Protein AF-A0A842WBB5-F1 (afdb_monomer_lite)

Foldseek 3Di:
DVVVVVVVVVVVVVVVVVVVVVPPPVVVLVVVQVVLQVLVVVLVVVLVVLVVVLVVQLVVLVVQLVVCVPPPVSNVVSVVSNVVSVVSNVVSVVVVVVSVVVLVPPPRNVCPVVDD

Structure (mmCIF, N/CA/C/O backbone):
data_AF-A0A842WBB5-F1
#
_entry.id   AF-A0A842WBB5-F1
#
loop_
_atom_site.group_PDB
_atom_site.id
_atom_site.type_symbol
_atom_site.label_atom_id
_atom_site.label_alt_id
_atom_site.label_comp_id
_atom_site.label_asym_id
_atom_site.label_entity_id
_atom_site.label_seq_id
_atom_site.pdbx_PDB_ins_code
_atom_site.Cartn_x
_atom_site.Cartn_y
_atom_site.Cartn_z
_atom_site.occupancy
_atom_site.B_iso_or_equiv
_atom_site.auth_seq_id
_atom_site.auth_comp_id
_atom_site.auth_asym_id
_atom_site.auth_atom_id
_atom_site.pdbx_PDB_model_num
ATOM 1 N N . MET A 1 1 ? 21.718 -29.518 -54.712 1.00 63.22 1 MET A N 1
ATOM 2 C CA . MET A 1 1 ? 22.463 -29.414 -53.430 1.00 63.22 1 MET A CA 1
ATOM 3 C C . MET A 1 1 ? 22.852 -27.985 -53.027 1.00 63.22 1 MET A C 1
ATOM 5 O O . MET A 1 1 ? 22.682 -27.647 -51.865 1.00 63.22 1 MET A O 1
ATOM 9 N N . LYS A 1 2 ? 23.329 -27.115 -53.935 1.00 64.81 2 LYS A N 1
ATOM 10 C CA . LYS A 1 2 ? 23.762 -25.742 -53.578 1.00 64.81 2 LYS A CA 1
ATOM 11 C C . LYS A 1 2 ? 22.639 -24.864 -52.989 1.00 64.81 2 LYS A C 1
ATOM 13 O O . LYS A 1 2 ? 22.853 -24.220 -51.973 1.00 64.81 2 LYS A O 1
ATOM 18 N N . LYS A 1 3 ? 21.426 -24.929 -53.555 1.00 65.00 3 LYS A N 1
ATOM 19 C CA . LYS A 1 3 ? 20.263 -24.135 -53.101 1.00 65.00 3 LYS A CA 1
ATOM 20 C C . LYS A 1 3 ? 19.758 -24.521 -51.701 1.00 65.00 3 LYS A C 1
ATOM 22 O O . LYS A 1 3 ? 19.338 -23.656 -50.948 1.00 65.00 3 LYS A O 1
ATOM 27 N N . PHE A 1 4 ? 19.870 -25.799 -51.332 1.00 82.94 4 PHE A N 1
ATOM 28 C CA . PHE A 1 4 ? 19.506 -26.294 -49.998 1.00 82.94 4 PHE A CA 1
ATOM 29 C C . PHE A 1 4 ? 20.485 -25.802 -48.920 1.00 82.94 4 PHE A C 1
ATOM 31 O O . PHE A 1 4 ? 20.061 -25.348 -47.863 1.00 82.94 4 PHE A O 1
ATOM 38 N N . ARG A 1 5 ? 21.793 -25.788 -49.225 1.00 81.38 5 ARG A N 1
ATOM 39 C CA . ARG A 1 5 ? 22.810 -25.174 -48.352 1.00 81.38 5 ARG A CA 1
ATOM 40 C C . ARG A 1 5 ? 22.554 -23.683 -48.137 1.00 81.38 5 ARG A C 1
ATOM 42 O O . ARG A 1 5 ? 22.665 -23.217 -47.012 1.00 81.38 5 ARG A O 1
ATOM 49 N N . THR A 1 6 ? 22.186 -22.948 -49.185 1.00 76.50 6 THR A N 1
ATOM 50 C CA . THR A 1 6 ? 21.882 -21.515 -49.067 1.00 76.50 6 THR A CA 1
ATOM 51 C C . THR A 1 6 ? 20.644 -21.260 -48.206 1.00 76.50 6 THR A C 1
ATOM 53 O O . THR A 1 6 ? 20.684 -20.387 -47.348 1.00 76.50 6 THR A O 1
ATOM 56 N N . LEU A 1 7 ? 19.576 -22.050 -48.365 1.00 84.31 7 LEU A N 1
ATOM 57 C CA . LEU A 1 7 ? 18.361 -21.914 -47.551 1.00 84.31 7 LEU A CA 1
ATOM 58 C C . LEU A 1 7 ? 18.615 -22.197 -46.064 1.00 84.31 7 LEU A C 1
ATOM 60 O O . LEU A 1 7 ? 18.135 -21.454 -45.213 1.00 84.31 7 LEU A O 1
ATOM 64 N N . PHE A 1 8 ? 19.415 -23.218 -45.749 1.00 88.81 8 PHE A N 1
ATOM 65 C CA . PHE A 1 8 ? 19.755 -23.550 -44.364 1.00 88.81 8 PHE A CA 1
ATOM 66 C C . PHE A 1 8 ? 20.593 -22.453 -43.687 1.00 88.81 8 PHE A C 1
ATOM 68 O O . PHE A 1 8 ? 20.340 -22.094 -42.540 1.00 88.81 8 PHE A O 1
ATOM 75 N N . VAL A 1 9 ? 21.549 -21.864 -44.414 1.00 86.69 9 VAL A N 1
ATOM 76 C CA . VAL A 1 9 ? 22.374 -20.754 -43.905 1.00 86.69 9 VAL A CA 1
ATOM 77 C C . VAL A 1 9 ? 21.539 -19.492 -43.679 1.00 86.69 9 VAL A C 1
ATOM 79 O O . VAL A 1 9 ? 21.727 -18.819 -42.671 1.00 86.69 9 VAL A O 1
ATOM 82 N N . VAL A 1 10 ? 20.582 -19.191 -44.562 1.00 87.69 10 VAL A N 1
ATOM 83 C CA . VAL A 1 10 ? 19.675 -18.042 -44.393 1.00 87.69 10 VAL A CA 1
ATOM 84 C C . VAL A 1 10 ? 18.741 -18.236 -43.195 1.00 87.69 10 VAL A C 1
ATOM 86 O O . VAL A 1 10 ? 18.565 -17.300 -42.422 1.00 87.69 10 VAL A O 1
ATOM 89 N N . ALA A 1 11 ? 18.195 -19.438 -42.986 1.00 84.94 11 ALA A N 1
ATOM 90 C CA . ALA A 1 11 ? 17.356 -19.743 -41.824 1.00 84.94 11 ALA A CA 1
ATOM 91 C C . ALA A 1 11 ? 18.131 -19.632 -40.499 1.00 84.94 11 ALA A C 1
ATOM 93 O O . ALA A 1 11 ? 17.633 -19.053 -39.536 1.00 84.94 11 ALA A O 1
ATOM 94 N N . LEU A 1 12 ? 19.374 -20.124 -40.464 1.00 82.00 12 LEU A N 1
ATOM 95 C CA . LEU A 1 12 ? 20.248 -20.000 -39.297 1.00 82.00 12 LEU A CA 1
ATOM 96 C C . LEU A 1 12 ? 20.623 -18.534 -39.024 1.00 82.00 12 LEU A C 1
ATOM 98 O O . LEU A 1 12 ? 20.601 -18.099 -37.876 1.00 82.00 12 LEU A O 1
ATOM 102 N N . ALA A 1 13 ? 20.914 -17.758 -40.072 1.00 81.50 13 ALA A N 1
ATOM 103 C CA . ALA A 1 13 ? 21.198 -16.331 -39.948 1.00 81.50 13 ALA A CA 1
ATOM 104 C C . ALA A 1 13 ? 19.982 -15.550 -39.419 1.00 81.50 13 ALA A C 1
ATOM 106 O O . ALA A 1 13 ? 20.134 -14.711 -38.536 1.00 81.50 13 ALA A O 1
ATOM 107 N N . LEU A 1 14 ? 18.770 -15.868 -39.886 1.00 76.69 14 LEU A N 1
ATOM 108 C CA . LEU A 1 14 ? 17.522 -15.275 -39.390 1.00 76.69 14 LEU A CA 1
ATOM 109 C C . LEU A 1 14 ? 17.268 -15.588 -37.908 1.00 76.69 14 LEU A C 1
ATOM 111 O O . LEU A 1 14 ? 16.859 -14.701 -37.162 1.00 76.69 14 LEU A O 1
ATOM 115 N N . LEU A 1 15 ? 17.562 -16.815 -37.466 1.00 72.69 15 LEU A N 1
ATOM 116 C CA . LEU A 1 15 ? 17.471 -17.198 -36.053 1.00 72.69 15 LEU A CA 1
ATOM 117 C C . LEU A 1 15 ? 18.494 -16.453 -35.183 1.00 72.69 15 LEU A C 1
ATOM 119 O O . LEU A 1 15 ? 18.170 -16.070 -34.063 1.00 72.69 15 LEU A O 1
ATOM 123 N N . MET A 1 16 ? 19.699 -16.185 -35.698 1.00 69.69 16 MET A N 1
ATOM 124 C CA . MET A 1 16 ? 20.686 -15.386 -34.966 1.00 69.69 16 MET A CA 1
ATOM 125 C C . MET A 1 16 ? 20.257 -13.921 -34.827 1.00 69.69 16 MET A C 1
ATOM 127 O O . MET A 1 16 ? 20.399 -13.360 -33.745 1.00 69.69 16 MET A O 1
ATOM 131 N N . VAL A 1 17 ? 19.679 -13.307 -35.867 1.00 64.44 17 VAL A N 1
ATOM 132 C CA . VAL A 1 17 ? 19.173 -11.919 -35.793 1.00 64.44 17 VAL A CA 1
ATOM 133 C C . VAL A 1 17 ? 17.966 -11.799 -34.847 1.00 64.44 17 VAL A C 1
ATOM 135 O O . VAL A 1 17 ? 17.822 -10.780 -34.173 1.00 64.44 17 VAL A O 1
ATOM 138 N N . ALA A 1 18 ? 17.138 -12.842 -34.719 1.00 59.72 18 ALA A N 1
ATOM 139 C CA . ALA A 1 18 ? 16.049 -12.870 -33.738 1.00 59.72 18 ALA A CA 1
ATOM 140 C C . ALA A 1 18 ? 16.565 -12.796 -32.286 1.00 59.72 18 ALA A C 1
ATOM 142 O O . ALA A 1 18 ? 15.981 -12.082 -31.471 1.00 59.72 18 ALA A O 1
ATOM 143 N N . SER A 1 19 ? 17.700 -13.440 -31.982 1.00 57.09 19 SER A N 1
ATOM 144 C CA . SER A 1 19 ? 18.349 -13.340 -30.665 1.00 57.09 19 SER A CA 1
ATOM 145 C C . SER A 1 19 ? 18.888 -11.934 -30.367 1.00 57.09 19 SER A C 1
ATOM 147 O O . SER A 1 19 ? 18.878 -11.509 -29.212 1.00 57.09 19 SER A O 1
ATOM 149 N N . PHE A 1 20 ? 19.319 -11.184 -31.393 1.00 56.44 20 PHE A N 1
ATOM 150 C CA . PHE A 1 20 ? 19.739 -9.782 -31.243 1.00 56.44 20 PHE A CA 1
ATOM 151 C C . PHE A 1 20 ? 18.567 -8.863 -30.860 1.00 56.44 20 PHE A C 1
ATOM 153 O O . PHE A 1 20 ? 18.744 -7.969 -30.033 1.00 56.44 20 PHE A O 1
ATOM 160 N N . VAL A 1 21 ? 17.361 -9.117 -31.384 1.00 57.91 21 VAL A N 1
ATOM 161 C CA . VAL A 1 21 ? 16.139 -8.373 -31.019 1.00 57.91 21 VAL A CA 1
ATOM 162 C C . VAL A 1 21 ? 15.761 -8.568 -29.547 1.00 57.91 21 VAL A C 1
ATOM 164 O O . VAL A 1 21 ? 15.291 -7.628 -28.913 1.00 57.91 21 VAL A O 1
ATOM 167 N N . SER A 1 22 ? 16.010 -9.752 -28.981 1.00 52.59 22 SER A N 1
ATOM 168 C CA . SER A 1 22 ? 15.748 -10.046 -27.565 1.00 52.59 22 SER A CA 1
ATOM 169 C C . SER A 1 22 ? 16.870 -9.628 -26.604 1.00 52.59 22 SER A C 1
ATOM 171 O O . SER A 1 22 ? 16.669 -9.693 -25.398 1.00 52.59 22 SER A O 1
ATOM 173 N N . ALA A 1 23 ? 18.040 -9.207 -27.101 1.00 55.22 23 ALA A N 1
ATOM 174 C CA . ALA A 1 23 ? 19.184 -8.816 -26.266 1.00 55.22 23 ALA A CA 1
ATOM 175 C C . ALA A 1 23 ? 19.369 -7.291 -26.138 1.00 55.22 23 ALA A C 1
ATOM 177 O O . ALA A 1 23 ? 20.017 -6.814 -25.205 1.00 55.22 23 ALA A O 1
ATOM 178 N N . GLN A 1 24 ? 18.802 -6.497 -27.053 1.00 49.44 24 GLN A N 1
ATOM 179 C CA . GLN A 1 24 ? 18.969 -5.042 -27.065 1.00 49.44 24 GLN A CA 1
ATOM 180 C C . GLN A 1 24 ? 17.816 -4.322 -26.349 1.00 49.44 24 GLN A C 1
ATOM 182 O O . GLN A 1 24 ? 17.060 -3.561 -26.943 1.00 49.44 24 GLN A O 1
ATOM 187 N N . ALA A 1 25 ? 17.708 -4.537 -25.039 1.00 52.47 25 ALA A N 1
ATOM 188 C CA . ALA A 1 25 ? 16.973 -3.649 -24.131 1.00 52.47 25 ALA A CA 1
ATOM 189 C C . ALA A 1 25 ? 17.764 -3.340 -22.845 1.00 52.47 25 ALA A C 1
ATOM 191 O O . ALA A 1 25 ? 17.205 -2.802 -21.891 1.00 52.47 25 ALA A O 1
ATOM 192 N N . SER A 1 26 ? 19.075 -3.606 -22.831 1.00 54.78 26 SER A N 1
ATOM 193 C CA . SER A 1 26 ? 19.938 -3.508 -21.643 1.00 54.78 26 SER A CA 1
ATOM 194 C C . SER A 1 26 ? 19.914 -2.140 -20.941 1.00 54.78 26 SER A C 1
ATOM 196 O O . SER A 1 26 ? 20.048 -2.070 -19.723 1.00 54.78 26 SER A O 1
ATOM 198 N N . GLY A 1 27 ? 19.697 -1.044 -21.678 1.00 56.53 27 GLY A N 1
ATOM 199 C CA . GLY A 1 27 ? 19.558 0.301 -21.100 1.00 56.53 27 GLY A CA 1
ATOM 200 C C . GLY A 1 27 ? 18.163 0.627 -20.543 1.00 56.53 27 GLY A C 1
ATOM 201 O O . GLY A 1 27 ? 18.041 1.457 -19.648 1.00 56.53 27 GLY A O 1
ATOM 202 N N . ALA A 1 28 ? 17.107 -0.014 -21.050 1.00 55.88 28 ALA A N 1
ATOM 203 C CA . ALA A 1 28 ? 15.739 0.173 -20.563 1.00 55.88 28 ALA A CA 1
ATOM 204 C C . ALA A 1 28 ? 15.431 -0.733 -19.359 1.00 55.88 28 ALA A C 1
ATOM 206 O O . ALA A 1 28 ? 14.612 -0.365 -18.516 1.00 55.88 28 ALA A O 1
ATOM 207 N N . GLU A 1 29 ? 16.097 -1.887 -19.257 1.00 60.66 29 GLU A N 1
ATOM 208 C CA . GLU A 1 29 ? 15.977 -2.789 -18.108 1.00 60.66 29 GLU A CA 1
ATOM 209 C C . GLU A 1 29 ? 16.519 -2.161 -16.818 1.00 60.66 29 GLU A C 1
ATOM 211 O O . GLU A 1 29 ? 15.845 -2.227 -15.793 1.00 60.66 29 GLU A O 1
ATOM 216 N N . SER A 1 30 ? 17.652 -1.448 -16.865 1.00 63.19 30 SER A N 1
ATOM 217 C CA . SER A 1 30 ? 18.226 -0.803 -15.670 1.00 63.19 30 SER A CA 1
ATOM 218 C C . SER A 1 30 ? 17.336 0.309 -15.104 1.00 63.19 30 SER A C 1
ATOM 220 O O . SER A 1 30 ? 17.119 0.382 -13.896 1.00 63.19 30 SER A O 1
ATOM 222 N N . ALA A 1 31 ? 16.760 1.153 -15.966 1.00 69.00 31 ALA A N 1
ATOM 223 C CA . ALA A 1 31 ? 15.840 2.203 -15.537 1.00 69.00 31 ALA A CA 1
ATOM 224 C C . ALA A 1 31 ? 14.552 1.622 -14.932 1.00 69.00 31 ALA A C 1
ATOM 226 O O . ALA A 1 31 ? 14.053 2.128 -13.927 1.00 69.00 31 ALA A O 1
ATOM 227 N N . ARG A 1 32 ? 14.020 0.541 -15.518 1.00 71.88 32 ARG A N 1
ATOM 228 C CA . ARG A 1 32 ? 12.820 -0.137 -15.010 1.00 71.88 32 ARG A CA 1
ATOM 229 C C . ARG A 1 32 ? 13.067 -0.782 -13.654 1.00 71.88 32 ARG A C 1
ATOM 231 O O . ARG A 1 32 ? 12.241 -0.602 -12.768 1.00 71.88 32 ARG A O 1
ATOM 238 N N . ASP A 1 33 ? 14.198 -1.451 -13.462 1.00 76.25 33 ASP A N 1
ATOM 239 C CA . ASP A 1 33 ? 14.506 -2.142 -12.207 1.00 76.25 33 ASP A CA 1
ATOM 240 C C . ASP A 1 33 ? 14.693 -1.164 -11.031 1.00 76.25 33 ASP A C 1
ATOM 242 O O . ASP A 1 33 ? 14.175 -1.382 -9.930 1.00 76.25 33 ASP A O 1
ATOM 246 N N . VAL A 1 34 ? 15.309 -0.000 -11.287 1.00 79.31 34 VAL A N 1
ATOM 247 C CA . VAL A 1 34 ? 15.381 1.104 -10.314 1.00 79.31 34 VAL A CA 1
ATOM 248 C C . VAL A 1 34 ? 13.983 1.613 -9.953 1.00 79.31 34 VAL A C 1
ATOM 250 O O . VAL A 1 34 ? 13.676 1.772 -8.771 1.00 79.31 34 VAL A O 1
ATOM 253 N N . ILE A 1 35 ? 13.104 1.826 -10.940 1.00 81.00 35 ILE A N 1
ATOM 254 C CA . ILE A 1 35 ? 11.721 2.271 -10.695 1.00 81.00 35 ILE A CA 1
ATOM 255 C C . ILE A 1 35 ? 10.957 1.232 -9.869 1.00 81.00 35 ILE A C 1
ATOM 257 O O . ILE A 1 35 ? 10.318 1.584 -8.875 1.00 81.00 35 ILE A O 1
ATOM 261 N N . CYS A 1 36 ? 11.044 -0.046 -10.240 1.00 77.81 36 CYS A N 1
ATOM 262 C CA . CYS A 1 36 ? 10.397 -1.131 -9.515 1.00 77.81 36 CYS A CA 1
ATOM 263 C C . CYS A 1 36 ? 10.911 -1.185 -8.054 1.00 77.81 36 CYS A C 1
ATOM 265 O O . CYS A 1 36 ? 10.119 -1.351 -7.121 1.00 77.81 36 CYS A O 1
ATOM 267 N N . THR A 1 37 ? 12.220 -0.987 -7.836 1.00 80.81 37 THR A N 1
ATOM 268 C CA . THR A 1 37 ? 12.857 -1.004 -6.507 1.00 80.81 37 THR A CA 1
ATOM 269 C C . THR A 1 37 ? 12.366 0.149 -5.647 1.00 80.81 37 THR A C 1
ATOM 271 O O . THR A 1 37 ? 11.953 -0.056 -4.504 1.00 80.81 37 THR A O 1
ATOM 274 N N . VAL A 1 38 ? 12.337 1.363 -6.196 1.00 84.06 38 VAL A N 1
ATOM 275 C CA . VAL A 1 38 ? 11.821 2.545 -5.496 1.00 84.06 38 VAL A CA 1
ATOM 276 C C . VAL A 1 38 ? 10.344 2.360 -5.140 1.00 84.06 38 VAL A C 1
ATOM 278 O O . VAL A 1 38 ? 9.961 2.595 -3.995 1.00 84.06 38 VAL A O 1
ATOM 281 N N . LEU A 1 39 ? 9.520 1.856 -6.064 1.00 83.38 39 LEU A N 1
ATOM 282 C CA . LEU A 1 39 ? 8.102 1.584 -5.806 1.00 83.38 39 LEU A CA 1
ATOM 283 C C . LEU A 1 39 ? 7.894 0.545 -4.697 1.00 83.38 39 LEU A C 1
ATOM 285 O O . LEU A 1 39 ? 7.035 0.732 -3.834 1.00 83.38 39 LEU A O 1
ATOM 289 N N . SER A 1 40 ? 8.677 -0.538 -4.688 1.00 83.75 40 SER A N 1
ATOM 290 C CA . SER A 1 40 ? 8.573 -1.568 -3.649 1.00 83.75 40 SER A CA 1
ATOM 291 C C . SER A 1 40 ? 8.967 -1.027 -2.272 1.00 83.75 40 SER A C 1
ATOM 293 O O . SER A 1 40 ? 8.248 -1.262 -1.299 1.00 83.75 40 SER A O 1
ATOM 295 N N . ASN A 1 41 ? 10.048 -0.243 -2.200 1.00 85.94 41 ASN A N 1
ATOM 296 C CA . ASN A 1 41 ? 10.494 0.403 -0.965 1.00 85.94 41 ASN A CA 1
ATOM 297 C C . ASN A 1 41 ? 9.457 1.401 -0.434 1.00 85.94 41 ASN A C 1
ATOM 299 O O . ASN A 1 41 ? 9.105 1.360 0.744 1.00 85.94 41 ASN A O 1
ATOM 303 N N . ILE A 1 42 ? 8.907 2.254 -1.306 1.00 87.12 42 ILE A N 1
ATOM 304 C CA . ILE A 1 42 ? 7.860 3.214 -0.931 1.00 87.12 42 ILE A CA 1
ATOM 305 C C . ILE A 1 42 ? 6.612 2.484 -0.426 1.00 87.12 42 ILE A C 1
ATOM 307 O O . ILE A 1 42 ? 6.061 2.860 0.607 1.00 87.12 42 ILE A O 1
ATOM 311 N N . LYS A 1 43 ? 6.179 1.415 -1.107 1.00 87.62 43 LYS A N 1
ATOM 312 C CA . LYS A 1 43 ? 5.049 0.583 -0.666 1.00 87.62 43 LYS A CA 1
ATOM 313 C C . LYS A 1 43 ? 5.288 0.027 0.739 1.00 87.62 43 LYS A C 1
ATOM 315 O O . LYS A 1 43 ? 4.413 0.165 1.588 1.00 87.62 43 LYS A O 1
ATOM 320 N N . TRP A 1 44 ? 6.446 -0.582 0.995 1.00 86.44 44 TRP A N 1
ATOM 321 C CA . TRP A 1 44 ? 6.769 -1.133 2.315 1.00 86.44 44 TRP A CA 1
ATOM 322 C C . TRP A 1 44 ? 6.771 -0.064 3.407 1.00 86.44 44 TRP A C 1
ATOM 324 O O . TRP A 1 44 ? 6.187 -0.277 4.469 1.0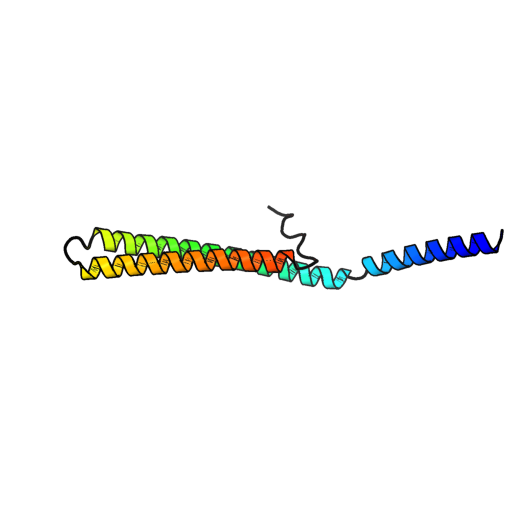0 86.44 44 TRP A O 1
ATOM 334 N N . LEU A 1 45 ? 7.346 1.107 3.125 1.00 89.31 45 LEU A N 1
ATOM 335 C CA . LEU A 1 45 ? 7.357 2.231 4.055 1.00 89.31 45 LEU A CA 1
ATOM 336 C C . LEU A 1 45 ? 5.939 2.736 4.365 1.00 89.31 45 LEU A C 1
ATOM 338 O O . LEU A 1 45 ? 5.585 2.917 5.528 1.00 89.31 45 LEU A O 1
ATOM 342 N N . LEU A 1 46 ? 5.106 2.926 3.338 1.00 88.31 46 LEU A N 1
ATOM 343 C CA . LEU A 1 46 ? 3.725 3.388 3.501 1.00 88.31 46 LEU A CA 1
ATOM 344 C C . LEU A 1 46 ? 2.883 2.393 4.303 1.00 88.31 46 LEU A C 1
ATOM 346 O O . LEU A 1 46 ? 2.136 2.804 5.189 1.00 88.31 46 LEU A O 1
ATOM 350 N N . VAL A 1 47 ? 3.021 1.093 4.029 1.00 88.69 47 VAL A N 1
ATOM 351 C CA . VAL A 1 47 ? 2.313 0.042 4.773 1.00 88.69 47 VAL A CA 1
ATOM 352 C C . VAL A 1 47 ? 2.779 -0.007 6.227 1.00 88.69 47 VAL A C 1
ATOM 354 O O . VAL A 1 47 ? 1.941 -0.135 7.116 1.00 88.69 47 VAL A O 1
ATOM 357 N N . ALA A 1 48 ? 4.078 0.150 6.493 1.00 90.25 48 ALA A N 1
ATOM 358 C CA . ALA A 1 48 ? 4.605 0.188 7.855 1.00 90.25 48 ALA A CA 1
ATOM 359 C C . ALA A 1 48 ? 4.038 1.372 8.656 1.00 90.25 48 ALA A C 1
ATOM 361 O O . ALA A 1 48 ? 3.566 1.190 9.780 1.00 90.25 48 ALA A O 1
ATOM 362 N N . ILE A 1 49 ? 4.014 2.571 8.063 1.00 92.56 49 ILE A N 1
ATOM 363 C CA . ILE A 1 49 ? 3.442 3.767 8.699 1.00 92.56 49 ILE A CA 1
ATOM 364 C C . ILE A 1 49 ? 1.936 3.587 8.914 1.00 92.56 49 ILE A C 1
ATOM 366 O O . ILE A 1 49 ? 1.438 3.829 10.013 1.00 92.56 49 ILE A O 1
ATOM 370 N N . ALA A 1 50 ? 1.206 3.128 7.897 1.00 89.88 50 ALA A N 1
ATOM 371 C CA . ALA A 1 50 ? -0.236 2.933 7.988 1.00 89.88 50 ALA A CA 1
ATOM 372 C C . ALA A 1 50 ? -0.616 1.861 9.022 1.00 89.88 50 ALA A C 1
ATOM 374 O O . ALA A 1 50 ? -1.559 2.058 9.787 1.00 89.88 50 ALA A O 1
ATOM 375 N N . GLY A 1 51 ? 0.141 0.763 9.093 1.00 89.88 51 GLY A N 1
ATOM 376 C CA . GLY A 1 51 ? -0.016 -0.266 10.118 1.00 89.88 51 GLY A CA 1
ATOM 377 C C . GLY A 1 51 ? 0.238 0.286 11.521 1.00 89.88 51 GLY A C 1
ATOM 378 O O . GLY A 1 51 ? -0.589 0.094 12.411 1.00 89.88 51 GLY A O 1
ATOM 379 N N . GLY A 1 52 ? 1.324 1.042 11.707 1.00 92.50 52 GLY A N 1
ATOM 380 C CA . GLY A 1 52 ? 1.650 1.678 12.986 1.00 92.50 52 GLY A CA 1
ATOM 381 C C . GLY 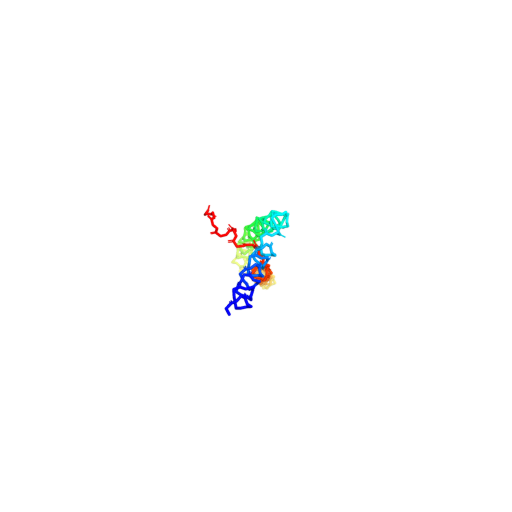A 1 52 ? 0.569 2.655 13.457 1.00 92.50 52 GLY A C 1
ATOM 382 O O . GLY A 1 52 ? 0.069 2.539 14.576 1.00 92.50 52 GLY A O 1
ATOM 383 N N . VAL A 1 53 ? 0.146 3.577 12.587 1.00 92.00 53 VAL A N 1
ATOM 384 C CA . VAL A 1 53 ? -0.927 4.538 12.894 1.00 92.00 53 VAL A CA 1
ATOM 385 C C . VAL A 1 53 ? -2.249 3.815 13.155 1.00 92.00 53 VAL A C 1
ATOM 387 O O . VAL A 1 53 ? -2.953 4.151 14.106 1.00 92.00 53 VAL A O 1
ATOM 390 N N . GLY A 1 54 ? -2.570 2.790 12.361 1.00 90.50 54 GLY A N 1
ATOM 391 C CA . GLY A 1 54 ? -3.776 1.983 12.528 1.00 90.50 54 GLY A CA 1
ATOM 392 C C . GLY A 1 54 ? -3.869 1.354 13.918 1.00 90.50 54 GLY A C 1
ATOM 393 O O . GLY A 1 54 ? -4.899 1.487 14.579 1.00 90.50 54 GLY A O 1
ATOM 394 N N . VAL A 1 55 ? -2.784 0.745 14.404 1.00 92.12 55 VAL A N 1
ATOM 395 C CA . VAL A 1 55 ? -2.733 0.151 15.751 1.00 92.12 55 VAL A CA 1
ATOM 396 C C . VAL A 1 55 ? -2.969 1.206 16.833 1.00 92.12 55 VAL A C 1
ATOM 398 O O . VAL A 1 55 ? -3.772 0.980 17.739 1.00 92.12 55 VAL A O 1
ATOM 401 N N . VAL A 1 56 ? -2.331 2.374 16.722 1.00 93.44 56 VAL A N 1
ATOM 402 C CA . VAL A 1 56 ? -2.492 3.465 17.698 1.00 93.44 56 VAL A CA 1
ATOM 403 C C . VAL A 1 56 ? -3.936 3.963 17.737 1.00 93.44 56 VAL A C 1
ATOM 405 O O . VAL A 1 56 ? -4.514 4.085 18.816 1.00 93.44 56 VAL A O 1
ATOM 408 N N . VAL A 1 57 ? -4.552 4.210 16.579 1.00 90.94 57 VAL A N 1
ATOM 409 C CA . VAL A 1 57 ? -5.940 4.693 16.514 1.00 90.94 57 VAL A CA 1
ATOM 410 C C . VAL A 1 57 ? -6.904 3.658 17.092 1.00 90.94 57 VAL A C 1
ATOM 412 O O . VAL A 1 57 ? -7.771 4.012 17.891 1.00 90.94 57 VAL A O 1
ATOM 415 N N . VAL A 1 58 ? -6.740 2.376 16.753 1.00 90.50 58 VAL A N 1
ATOM 416 C CA . VAL A 1 58 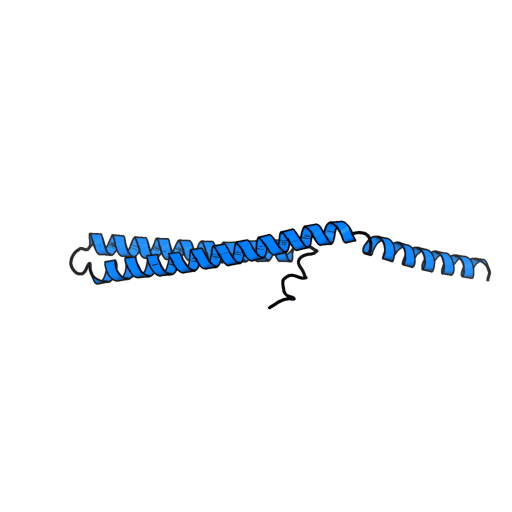? -7.576 1.302 17.311 1.00 90.50 58 VAL A CA 1
ATOM 417 C C . VAL A 1 58 ? -7.418 1.219 18.831 1.00 90.50 58 VAL A C 1
ATOM 419 O O . VAL A 1 58 ? -8.422 1.110 19.535 1.00 90.50 58 VAL A O 1
ATOM 422 N N . ALA A 1 59 ? -6.194 1.341 19.352 1.00 92.44 59 ALA A N 1
ATOM 423 C CA . ALA A 1 59 ? -5.932 1.321 20.789 1.00 92.44 59 ALA A CA 1
ATOM 424 C C . ALA A 1 59 ? -6.591 2.504 21.519 1.00 92.44 59 ALA A C 1
ATOM 426 O O . ALA A 1 59 ? -7.311 2.297 22.497 1.00 92.44 59 ALA A O 1
ATOM 427 N N . LEU A 1 60 ? -6.419 3.734 21.021 1.00 90.19 60 LEU A N 1
ATOM 428 C CA . LEU A 1 60 ? -7.018 4.936 21.614 1.00 90.19 60 LEU A CA 1
ATOM 429 C C . LEU A 1 60 ? -8.549 4.859 21.627 1.00 90.19 60 LEU A C 1
ATOM 431 O O . LEU A 1 60 ? -9.189 5.153 22.640 1.00 90.19 60 LEU A O 1
ATOM 435 N N . GLN A 1 61 ? -9.144 4.411 20.522 1.00 88.62 61 GLN A N 1
ATOM 436 C CA . GLN A 1 61 ? -10.592 4.261 20.425 1.00 88.62 61 GLN A CA 1
ATOM 437 C C . GLN A 1 61 ? -11.116 3.101 21.282 1.00 88.62 61 GLN A C 1
ATOM 439 O O . GLN A 1 61 ? -12.214 3.204 21.829 1.00 88.62 61 GLN A O 1
ATOM 444 N N . GLY A 1 62 ? -10.333 2.032 21.452 1.00 86.62 62 GLY A N 1
ATOM 445 C CA . GLY A 1 62 ? -10.637 0.923 22.356 1.00 86.62 62 GLY A CA 1
ATOM 446 C C . GLY A 1 62 ? -10.656 1.356 23.822 1.00 86.62 62 GLY A C 1
ATOM 447 O O . GLY A 1 62 ? -11.636 1.099 24.522 1.00 86.62 62 GLY A O 1
ATOM 448 N N . ILE A 1 63 ? -9.632 2.094 24.267 1.00 89.38 63 ILE A N 1
ATOM 449 C CA . ILE A 1 63 ? -9.573 2.661 25.626 1.00 89.38 63 ILE A CA 1
ATOM 450 C C . ILE A 1 63 ? -10.764 3.596 25.857 1.00 89.38 63 ILE A C 1
ATOM 452 O O . ILE A 1 63 ? -11.471 3.469 26.859 1.00 89.38 63 ILE A O 1
ATOM 456 N N . LYS A 1 64 ? -11.043 4.489 24.898 1.00 84.88 64 LYS A N 1
ATOM 457 C CA . LYS A 1 64 ? -12.198 5.393 24.961 1.00 84.88 64 LYS A CA 1
ATOM 458 C C . LYS A 1 64 ? -13.512 4.621 25.068 1.00 84.88 64 LYS A C 1
ATOM 460 O O . LYS A 1 64 ? -14.382 5.018 25.836 1.00 84.88 64 LYS A O 1
ATOM 465 N N . TRP A 1 65 ? -13.669 3.515 24.344 1.00 82.69 65 TRP A N 1
ATOM 466 C CA . TRP A 1 65 ? -14.884 2.704 24.396 1.00 82.69 65 TRP A CA 1
ATOM 467 C C . TRP A 1 65 ? -15.106 2.047 25.766 1.00 82.69 65 TRP A C 1
ATOM 469 O O . TRP A 1 65 ? -16.229 2.086 26.268 1.00 82.69 65 TRP A O 1
ATOM 479 N N . ILE A 1 66 ? -14.049 1.502 26.378 1.00 85.44 66 ILE A N 1
ATOM 480 C CA . ILE A 1 66 ? -14.109 0.859 27.702 1.00 85.44 66 ILE A CA 1
ATOM 481 C C . ILE A 1 66 ? -14.388 1.895 28.800 1.00 85.44 66 ILE A C 1
ATOM 483 O O . ILE A 1 66 ? -15.234 1.663 29.660 1.00 85.44 66 ILE A O 1
ATOM 487 N N . GLY A 1 67 ? -13.729 3.057 28.745 1.00 84.38 67 GLY A N 1
ATOM 488 C CA . GLY A 1 67 ? -13.895 4.129 29.734 1.00 84.38 67 GLY A CA 1
ATOM 489 C C . GLY A 1 67 ? -15.227 4.883 29.649 1.00 84.38 67 GLY A C 1
ATOM 490 O O . GLY A 1 67 ? -15.624 5.534 30.608 1.00 84.38 67 GLY A O 1
ATOM 491 N N . SER A 1 68 ? -15.958 4.778 28.537 1.00 80.88 68 SER A N 1
ATOM 492 C CA . SER A 1 68 ? -17.230 5.490 28.319 1.00 80.88 68 SER A CA 1
ATOM 493 C C . SER A 1 68 ? -18.434 4.780 28.961 1.00 80.88 68 SER A C 1
ATOM 495 O O . SER A 1 68 ? -19.506 4.708 28.360 1.00 80.88 68 SER A O 1
ATOM 497 N N . ALA A 1 69 ? -18.268 4.184 30.146 1.00 66.31 69 ALA A N 1
ATOM 498 C CA . ALA A 1 69 ? -19.229 3.242 30.718 1.00 66.31 69 ALA A CA 1
ATOM 499 C C . ALA A 1 69 ? -20.675 3.784 30.764 1.00 66.31 69 ALA A C 1
ATOM 501 O O . ALA A 1 69 ? -21.590 3.049 30.384 1.00 66.31 69 ALA A O 1
ATOM 502 N N . GLU A 1 70 ? -20.852 5.059 31.119 1.00 72.62 70 GLU A N 1
ATOM 503 C CA . GLU A 1 70 ? -22.150 5.690 31.409 1.00 72.62 70 GLU A CA 1
ATOM 504 C C . GLU A 1 70 ? -22.611 6.708 30.346 1.00 72.62 70 GLU A C 1
ATOM 506 O O . GLU A 1 70 ? -23.776 7.096 30.341 1.00 72.62 70 GLU A O 1
ATOM 511 N N . ASP A 1 71 ? -21.740 7.100 29.405 1.00 80.94 71 ASP A N 1
ATOM 512 C CA . ASP A 1 71 ? -22.066 8.059 28.339 1.00 80.94 71 ASP A CA 1
ATOM 513 C C . ASP A 1 71 ? -22.313 7.334 26.994 1.00 80.94 71 ASP A C 1
ATOM 515 O O . ASP A 1 71 ? -21.371 6.916 26.299 1.00 80.94 71 ASP A O 1
ATOM 519 N N . PRO A 1 72 ? -23.584 7.166 26.576 1.00 77.50 72 PRO A N 1
ATOM 520 C CA . PRO A 1 72 ? -23.917 6.500 25.321 1.00 77.50 72 PRO A CA 1
ATOM 521 C C . PRO A 1 72 ? -23.435 7.270 24.081 1.00 77.50 72 PRO A C 1
ATOM 523 O O . PRO A 1 72 ? -23.218 6.655 23.030 1.00 77.50 72 PRO A O 1
ATOM 526 N N . GLY A 1 73 ? -23.239 8.588 24.175 1.00 84.06 73 GLY A N 1
ATOM 527 C CA . GLY A 1 73 ? -22.673 9.411 23.110 1.00 84.06 73 GLY A CA 1
ATOM 528 C C . GLY A 1 73 ? -21.195 9.099 22.895 1.00 84.06 73 GLY A C 1
ATOM 529 O O . GLY A 1 73 ? -20.777 8.805 21.769 1.00 84.06 73 GLY A O 1
ATOM 530 N N . ALA A 1 74 ? -20.420 9.047 23.978 1.00 80.25 74 ALA A N 1
ATOM 531 C CA . ALA A 1 74 ? -18.999 8.718 23.930 1.00 80.25 74 ALA A CA 1
ATOM 532 C C . ALA A 1 74 ? -18.746 7.288 23.408 1.00 80.25 74 ALA A C 1
ATOM 534 O O . ALA A 1 74 ? -17.856 7.080 22.575 1.00 80.25 74 ALA A O 1
ATOM 535 N N . ARG A 1 75 ? -19.599 6.314 23.771 1.00 81.00 75 ARG A N 1
ATOM 536 C CA . ARG A 1 75 ? -19.549 4.942 23.220 1.00 81.00 75 ARG A CA 1
ATOM 537 C C . ARG A 1 75 ? -19.829 4.885 21.720 1.00 81.00 75 ARG A C 1
ATOM 539 O O . ARG A 1 75 ? -19.148 4.145 21.003 1.00 81.00 75 ARG A O 1
ATOM 546 N N . LYS A 1 76 ? -20.827 5.635 21.231 1.00 85.12 76 LYS A N 1
ATOM 547 C CA . LYS A 1 76 ? -21.130 5.713 19.790 1.00 85.12 76 LYS A CA 1
ATOM 548 C C . LYS A 1 76 ? -19.957 6.316 19.026 1.00 85.12 76 LYS A C 1
ATOM 550 O O . LYS A 1 76 ? -19.566 5.776 17.995 1.00 85.12 76 LYS A O 1
ATOM 555 N N . GLN A 1 77 ? -19.364 7.380 19.557 1.00 85.50 77 GLN A N 1
ATOM 556 C CA . GLN A 1 77 ? -18.226 8.048 18.934 1.00 85.50 77 GLN A CA 1
ATOM 557 C C . GLN A 1 77 ? -16.982 7.143 18.892 1.00 85.50 77 GLN A C 1
ATOM 559 O O . GLN A 1 77 ? -16.294 7.083 17.874 1.00 85.50 77 GLN A O 1
ATOM 564 N N . ALA A 1 78 ? -16.727 6.378 19.959 1.00 84.44 78 ALA A N 1
ATOM 565 C CA . ALA A 1 78 ? -15.642 5.400 19.998 1.00 84.44 78 ALA A CA 1
ATOM 566 C C . ALA A 1 78 ? -15.826 4.295 18.944 1.00 84.44 78 ALA A C 1
ATOM 568 O O . ALA A 1 78 ? -14.907 4.041 18.163 1.00 84.44 78 ALA A O 1
ATOM 569 N N . LYS A 1 79 ? -17.036 3.716 18.844 1.00 85.25 79 LYS A N 1
ATOM 570 C CA . LYS A 1 79 ? -17.380 2.732 17.800 1.00 85.25 79 LYS A CA 1
ATOM 571 C C . LYS A 1 79 ? -17.171 3.279 16.395 1.00 85.25 79 LYS A C 1
ATOM 573 O O . LYS A 1 79 ? -16.583 2.591 15.569 1.00 85.25 79 LYS A O 1
ATOM 578 N N . GLN A 1 80 ? -17.634 4.500 16.130 1.00 89.81 80 GLN A N 1
ATOM 579 C CA . GLN A 1 80 ? -17.429 5.128 14.828 1.00 89.81 80 GLN A CA 1
ATOM 580 C C . GLN A 1 80 ? -15.937 5.244 14.520 1.00 89.81 80 GLN A C 1
ATOM 582 O O . GLN A 1 80 ? -15.516 4.796 13.462 1.00 89.81 80 GLN A O 1
ATOM 587 N N . GLY A 1 81 ? -15.106 5.720 15.451 1.00 87.50 81 GLY A N 1
ATOM 588 C CA . GLY A 1 81 ? -13.665 5.796 15.195 1.00 87.50 81 GLY A CA 1
ATOM 589 C C . GLY A 1 81 ? -12.994 4.436 14.960 1.00 87.50 81 GLY A C 1
ATOM 590 O O . GLY A 1 81 ? -12.121 4.350 14.102 1.00 87.50 81 GLY A O 1
ATOM 591 N N . ILE A 1 82 ? -13.439 3.359 15.624 1.00 88.38 82 ILE A N 1
ATOM 592 C CA . ILE A 1 82 ? -12.965 1.995 15.316 1.00 88.38 82 ILE A CA 1
ATOM 593 C C . ILE A 1 82 ? -13.346 1.608 13.883 1.00 88.38 82 ILE A C 1
ATOM 595 O O . ILE A 1 82 ? -12.498 1.123 13.143 1.00 88.38 82 ILE A O 1
ATOM 599 N N . ILE A 1 83 ? -14.590 1.858 13.460 1.00 92.00 83 ILE A N 1
ATOM 600 C CA . ILE A 1 83 ? -15.040 1.561 12.090 1.00 92.00 83 ILE A CA 1
ATOM 601 C 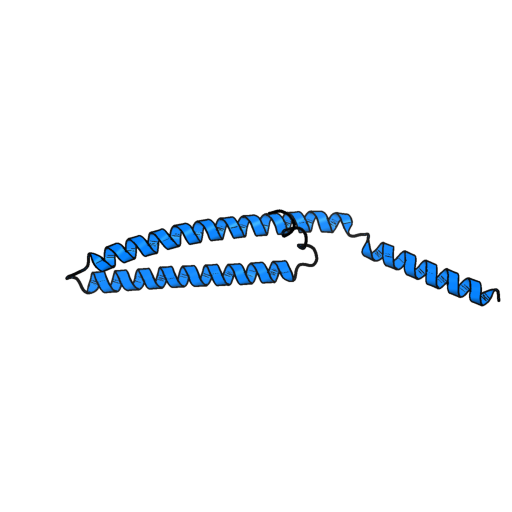C . ILE A 1 83 ? -14.186 2.314 11.065 1.00 92.00 83 ILE A C 1
ATOM 603 O O . ILE A 1 83 ? -13.745 1.718 10.088 1.00 92.00 83 ILE A O 1
ATOM 607 N N . HIS A 1 84 ? -13.896 3.595 11.302 1.00 90.88 84 HIS A N 1
ATOM 608 C CA . HIS A 1 84 ? -13.059 4.386 10.397 1.00 90.88 84 HIS A CA 1
ATOM 609 C C . HIS A 1 84 ? -11.625 3.844 10.332 1.00 90.88 84 HIS A C 1
ATOM 611 O O . HIS A 1 84 ? -11.056 3.752 9.246 1.00 90.88 84 HIS A O 1
ATOM 617 N N . ALA A 1 85 ? -11.059 3.420 11.467 1.00 90.00 85 ALA A N 1
ATOM 618 C CA . ALA A 1 85 ? -9.746 2.781 11.503 1.00 90.00 85 ALA A CA 1
ATOM 619 C C . ALA A 1 85 ? -9.730 1.462 10.712 1.00 90.00 85 ALA A C 1
ATOM 621 O O . ALA A 1 85 ? -8.821 1.229 9.917 1.00 90.00 85 ALA A O 1
ATOM 622 N N . VAL A 1 86 ? -10.766 0.631 10.867 1.00 91.62 86 VAL A N 1
ATOM 623 C CA . VAL A 1 86 ? -10.918 -0.623 10.114 1.00 91.62 86 VAL A CA 1
ATOM 624 C C . VAL A 1 86 ? -11.028 -0.353 8.614 1.00 91.62 86 VAL A C 1
ATOM 626 O O . VAL A 1 86 ? -10.329 -0.989 7.831 1.00 91.62 86 VAL A O 1
ATOM 629 N N . VAL A 1 87 ? -11.849 0.616 8.199 1.00 93.69 87 VAL A N 1
ATOM 630 C CA . VAL A 1 87 ? -11.977 1.005 6.784 1.00 93.69 87 VAL A CA 1
ATOM 631 C C . VAL A 1 87 ? -10.633 1.475 6.221 1.00 93.69 87 VAL A C 1
ATOM 633 O O . VAL A 1 87 ? -10.257 1.065 5.125 1.00 93.69 87 VAL A O 1
ATOM 636 N N . GLY A 1 88 ? -9.869 2.261 6.984 1.00 89.50 88 GLY A N 1
ATOM 637 C CA . GLY A 1 88 ? -8.515 2.668 6.603 1.00 89.50 88 GLY A CA 1
ATOM 638 C C . GLY A 1 88 ? -7.588 1.474 6.355 1.00 89.50 88 GLY A C 1
ATOM 639 O O . GLY A 1 88 ? -6.914 1.424 5.328 1.00 89.50 88 GLY A O 1
ATOM 640 N N . ILE A 1 89 ? -7.607 0.472 7.240 1.00 90.44 89 ILE A N 1
ATOM 641 C CA . ILE A 1 89 ? -6.819 -0.759 7.067 1.00 90.44 89 ILE A CA 1
ATOM 642 C C . ILE A 1 89 ? -7.248 -1.515 5.802 1.00 90.44 89 ILE A C 1
ATOM 644 O O . ILE A 1 89 ? -6.391 -1.947 5.033 1.00 90.44 89 ILE A O 1
ATOM 648 N N . VAL A 1 90 ? -8.552 -1.633 5.533 1.00 93.94 90 VAL A N 1
ATOM 649 C CA . VAL A 1 90 ? -9.051 -2.288 4.309 1.00 93.94 90 VAL A CA 1
ATOM 650 C C . VAL A 1 90 ? -8.547 -1.575 3.049 1.00 93.94 90 VAL A C 1
ATOM 652 O O . VAL A 1 90 ? -8.118 -2.237 2.105 1.00 93.94 90 VAL A O 1
ATOM 655 N N . ILE A 1 91 ? -8.538 -0.240 3.039 1.00 93.06 91 ILE A N 1
ATOM 656 C CA . ILE A 1 91 ? -8.024 0.549 1.909 1.00 93.06 91 ILE A CA 1
ATOM 657 C C . ILE A 1 91 ? -6.530 0.281 1.689 1.00 93.06 91 ILE A C 1
ATOM 659 O O . ILE A 1 91 ? -6.105 0.087 0.551 1.00 93.06 91 ILE A O 1
ATOM 663 N N . VAL A 1 92 ? -5.732 0.221 2.758 1.00 91.19 92 VAL A N 1
ATOM 664 C CA . VAL A 1 92 ? -4.294 -0.087 2.668 1.00 91.19 92 VAL A CA 1
ATOM 665 C C . VAL A 1 92 ? -4.073 -1.482 2.082 1.00 91.19 92 VAL A C 1
ATOM 667 O O . VAL A 1 92 ? -3.246 -1.645 1.186 1.00 91.19 92 VAL A O 1
ATOM 670 N N . LEU A 1 93 ? -4.8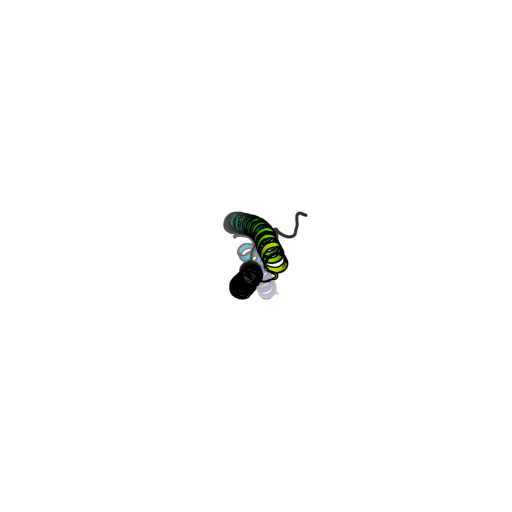43 -2.481 2.523 1.00 90.19 93 LEU A N 1
ATOM 671 C CA . LEU A 1 93 ? -4.766 -3.842 1.984 1.00 90.19 93 LEU A CA 1
ATOM 672 C C . LEU A 1 93 ? -5.127 -3.892 0.491 1.00 90.19 93 LEU A C 1
ATOM 674 O O . LEU A 1 93 ? -4.436 -4.553 -0.287 1.00 90.19 93 LEU A O 1
ATOM 678 N N . ALA A 1 94 ? -6.161 -3.156 0.076 1.00 92.44 94 ALA A N 1
ATOM 679 C CA . ALA A 1 94 ? -6.534 -3.033 -1.332 1.00 92.44 94 ALA A CA 1
ATOM 680 C C . ALA A 1 94 ? -5.433 -2.346 -2.160 1.00 92.44 94 ALA A C 1
ATOM 682 O O . ALA A 1 94 ? -5.117 -2.790 -3.264 1.00 92.44 94 ALA A O 1
ATOM 683 N N . ALA A 1 95 ? -4.797 -1.304 -1.621 1.00 88.25 95 ALA A N 1
ATOM 684 C CA . ALA A 1 95 ? -3.692 -0.617 -2.282 1.00 88.25 95 ALA A CA 1
ATOM 685 C C . ALA A 1 95 ? -2.485 -1.543 -2.498 1.00 88.25 95 ALA A C 1
ATOM 687 O O . ALA A 1 95 ? -1.908 -1.546 -3.583 1.00 88.25 95 ALA A O 1
ATOM 688 N N . VAL A 1 96 ? -2.131 -2.376 -1.511 1.00 87.00 96 VAL A N 1
ATOM 689 C CA . VAL A 1 96 ? -1.050 -3.371 -1.655 1.00 87.00 96 VAL A CA 1
ATOM 690 C C . VAL A 1 96 ? -1.343 -4.336 -2.800 1.00 87.00 96 VAL A C 1
ATOM 692 O O . VAL A 1 96 ? -0.456 -4.615 -3.607 1.00 87.00 96 VAL A O 1
ATOM 695 N N . TRP A 1 97 ? -2.590 -4.795 -2.903 1.00 86.44 97 TRP A N 1
ATOM 696 C CA . TRP A 1 97 ? -3.052 -5.640 -4.001 1.00 86.44 97 TRP A CA 1
ATOM 697 C C . TRP A 1 97 ? -2.910 -4.963 -5.366 1.00 86.44 97 TRP A C 1
ATOM 699 O O . TRP A 1 97 ? -2.384 -5.567 -6.300 1.00 86.44 97 TRP A O 1
ATOM 709 N N . LEU A 1 98 ? -3.322 -3.698 -5.478 1.00 86.88 98 LEU A N 1
ATOM 710 C CA . LEU A 1 98 ? -3.187 -2.930 -6.716 1.00 86.88 98 LEU A CA 1
ATOM 711 C C . LEU A 1 98 ? -1.721 -2.737 -7.109 1.00 86.88 98 LEU A C 1
ATOM 713 O O . LEU A 1 98 ? -1.364 -2.950 -8.264 1.00 86.88 98 LEU A O 1
ATOM 717 N N . VAL A 1 99 ? -0.852 -2.387 -6.159 1.00 84.31 99 VAL A N 1
ATOM 718 C CA . VAL A 1 99 ? 0.581 -2.216 -6.435 1.00 84.31 99 VAL A CA 1
ATOM 719 C C . VAL A 1 99 ? 1.214 -3.541 -6.863 1.00 84.31 99 VAL A C 1
ATOM 721 O O . VAL A 1 99 ? 2.004 -3.561 -7.804 1.00 84.31 99 VAL A O 1
ATOM 724 N N . ALA A 1 100 ? 0.847 -4.658 -6.230 1.00 81.25 100 ALA A N 1
ATOM 725 C CA . ALA A 1 100 ? 1.314 -5.983 -6.631 1.00 81.25 100 ALA A CA 1
ATOM 726 C C . ALA A 1 100 ? 0.865 -6.348 -8.056 1.00 81.25 100 ALA A C 1
ATOM 728 O O . ALA A 1 100 ? 1.660 -6.889 -8.820 1.00 81.25 100 ALA A O 1
ATOM 729 N 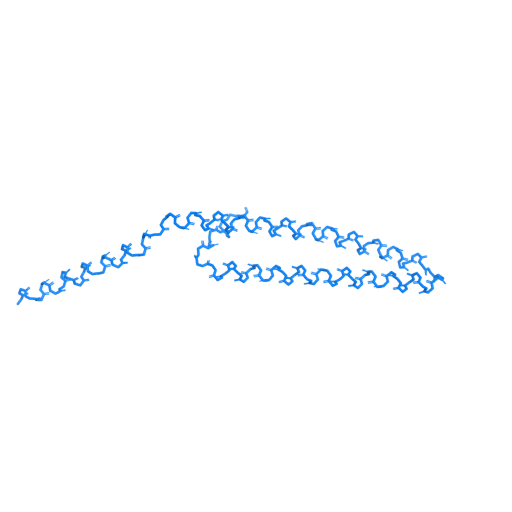N . LEU A 1 101 ? -0.368 -5.996 -8.434 1.00 82.88 101 LEU A N 1
ATOM 730 C CA . LEU A 1 101 ? -0.886 -6.191 -9.788 1.00 82.88 101 LEU A CA 1
ATOM 731 C C . LEU A 1 101 ? -0.139 -5.329 -10.815 1.00 82.88 101 LEU A C 1
ATOM 733 O O . LEU A 1 101 ? 0.198 -5.806 -11.894 1.00 82.88 101 LEU A O 1
ATOM 737 N N . VAL A 1 102 ? 0.161 -4.069 -10.501 1.00 81.88 102 VAL A N 1
ATOM 738 C CA . VAL A 1 102 ? 0.935 -3.200 -11.405 1.00 81.88 102 VAL A CA 1
ATOM 739 C C . VAL A 1 102 ? 2.354 -3.744 -11.602 1.00 81.88 102 VAL A C 1
ATOM 741 O O . VAL A 1 102 ? 2.841 -3.785 -12.730 1.00 81.88 102 VAL A O 1
ATOM 744 N N . ILE A 1 103 ? 2.997 -4.218 -10.529 1.00 74.81 103 ILE A N 1
ATOM 745 C CA . ILE A 1 103 ? 4.343 -4.806 -10.589 1.00 74.81 103 ILE A CA 1
ATOM 746 C C . ILE A 1 103 ? 4.342 -6.122 -11.382 1.00 74.81 103 ILE A C 1
ATOM 748 O O . ILE A 1 103 ? 5.249 -6.341 -12.178 1.00 74.81 103 ILE A O 1
ATOM 752 N N . SER A 1 104 ? 3.334 -6.986 -11.218 1.00 70.38 104 SER A N 1
ATOM 753 C CA . SER A 1 104 ? 3.282 -8.281 -11.916 1.00 70.38 104 SER A CA 1
ATOM 754 C C . SER A 1 104 ? 3.059 -8.155 -13.425 1.00 70.38 104 SER A C 1
ATOM 756 O O . SER A 1 104 ? 3.533 -8.992 -14.188 1.00 70.38 104 SER A O 1
ATOM 758 N N . ASN A 1 105 ? 2.379 -7.095 -13.869 1.00 68.62 105 ASN A N 1
ATOM 759 C CA . ASN A 1 105 ? 2.182 -6.803 -15.290 1.00 68.62 105 ASN A CA 1
ATOM 760 C C . ASN A 1 105 ? 3.359 -6.029 -15.916 1.00 68.62 105 ASN A C 1
ATOM 762 O O . ASN A 1 105 ? 3.444 -5.909 -17.141 1.00 68.62 105 ASN A O 1
ATOM 766 N N . ALA A 1 106 ? 4.285 -5.513 -15.105 1.00 69.38 106 ALA A N 1
ATOM 767 C CA . ALA A 1 106 ? 5.489 -4.854 -15.586 1.00 69.38 106 ALA A CA 1
ATOM 768 C C . ALA A 1 106 ? 6.552 -5.902 -15.969 1.00 69.38 106 ALA A C 1
ATOM 770 O O . ALA A 1 106 ? 7.301 -6.399 -15.128 1.00 69.38 106 ALA A O 1
ATOM 771 N N . GLN A 1 107 ? 6.625 -6.223 -17.267 1.00 58.47 107 GLN A N 1
ATOM 772 C CA . GLN A 1 107 ? 7.682 -7.042 -17.877 1.00 58.47 107 GLN A CA 1
ATOM 773 C C . GLN A 1 107 ? 9.053 -6.400 -17.573 1.00 58.47 107 GLN A C 1
ATOM 775 O O . GLN A 1 107 ? 9.441 -5.422 -18.219 1.00 58.47 107 GLN A O 1
ATOM 780 N N . GLY A 1 108 ? 9.728 -6.871 -16.520 1.00 58.97 108 GLY A N 1
ATOM 781 C CA . GLY A 1 108 ? 11.022 -6.349 -16.065 1.00 58.97 108 GLY A CA 1
ATOM 782 C C . GLY A 1 108 ? 11.230 -6.302 -14.546 1.00 58.97 108 GLY A C 1
ATOM 783 O O . GLY A 1 108 ? 12.373 -6.341 -14.118 1.00 58.97 108 GLY A O 1
ATOM 784 N N . CYS A 1 109 ? 10.184 -6.299 -13.706 1.00 64.12 109 CYS A N 1
ATOM 785 C CA . CYS A 1 109 ? 10.364 -6.212 -12.240 1.00 64.12 109 CYS A CA 1
ATOM 786 C C . CYS A 1 109 ? 10.728 -7.558 -11.554 1.00 64.12 109 CYS A C 1
ATOM 788 O O . CYS A 1 109 ? 10.576 -7.697 -10.338 1.00 64.12 109 CYS A O 1
ATOM 790 N N . GLY A 1 110 ? 11.173 -8.573 -12.305 1.00 57.38 110 GLY A N 1
ATOM 791 C CA . GLY A 1 110 ? 11.420 -9.931 -11.792 1.00 57.38 110 GLY A CA 1
ATOM 792 C C . GLY A 1 110 ? 12.567 -10.043 -10.776 1.00 57.38 110 GLY A C 1
ATOM 793 O O . GLY A 1 110 ? 12.615 -11.022 -10.035 1.00 57.38 110 GLY A O 1
ATOM 794 N N . GLY A 1 111 ? 13.455 -9.042 -10.700 1.00 55.16 111 GLY A N 1
ATOM 795 C CA . GLY A 1 111 ? 14.634 -9.037 -9.821 1.00 55.16 111 GLY A CA 1
ATOM 796 C C . GLY A 1 111 ? 14.374 -8.667 -8.355 1.00 55.16 111 GLY A C 1
ATOM 797 O O . GLY A 1 111 ? 15.190 -8.978 -7.493 1.00 55.16 111 GLY A O 1
ATOM 798 N N . ILE A 1 112 ? 13.227 -8.066 -8.022 1.00 56.53 112 ILE A N 1
ATOM 799 C CA . ILE A 1 112 ? 12.973 -7.517 -6.669 1.00 56.53 112 ILE A CA 1
ATOM 800 C C . ILE A 1 112 ? 12.680 -8.600 -5.628 1.00 56.53 112 ILE A C 1
ATOM 802 O O . ILE A 1 112 ? 12.818 -8.371 -4.431 1.00 56.53 112 ILE A O 1
ATOM 806 N N . TYR A 1 113 ? 12.315 -9.801 -6.073 1.00 54.84 113 TYR A N 1
ATOM 807 C CA . TYR A 1 113 ? 12.103 -10.950 -5.192 1.00 54.84 113 TYR A CA 1
ATOM 808 C C . TYR A 1 113 ? 13.385 -11.767 -4.949 1.00 54.84 113 TYR A C 1
ATOM 810 O O . TYR A 1 113 ? 13.330 -12.766 -4.238 1.00 54.84 113 TYR A O 1
ATOM 818 N N . ALA A 1 114 ? 14.524 -11.378 -5.540 1.00 48.16 114 ALA A N 1
ATOM 819 C CA . ALA A 1 114 ? 15.782 -12.125 -5.461 1.00 48.16 114 ALA A CA 1
ATOM 820 C C . ALA A 1 114 ? 16.711 -11.696 -4.309 1.00 48.16 114 ALA A C 1
ATOM 822 O O . ALA A 1 114 ? 17.787 -12.274 -4.170 1.00 48.16 114 ALA A O 1
ATOM 823 N N . ASN A 1 115 ? 16.327 -10.719 -3.482 1.00 34.94 115 ASN A N 1
ATOM 824 C CA . ASN A 1 115 ? 17.110 -10.335 -2.309 1.00 34.94 115 ASN A CA 1
ATOM 825 C C . ASN A 1 115 ? 16.199 -10.322 -1.068 1.00 34.94 115 ASN A C 1
ATOM 827 O O . ASN A 1 115 ? 15.255 -9.526 -1.057 1.00 34.94 115 ASN A O 1
ATOM 831 N N . PRO A 1 116 ? 16.396 -11.237 -0.096 1.00 44.94 116 PRO A N 1
ATOM 832 C CA . PRO A 1 116 ? 15.663 -11.209 1.168 1.00 44.94 116 PRO A CA 1
ATOM 833 C C . PRO A 1 116 ? 15.943 -9.936 1.977 1.00 44.94 116 PRO A C 1
ATOM 835 O O . PRO A 1 116 ? 17.057 -9.377 1.859 1.00 44.94 116 PRO A O 1
#

Sequence (116 aa):
MKKFRTLFVVALALLMVASFVSAQASGAESARDVICTVLSNIKWLLVAIAGGVGVVVVALQGIKWIGSAEDPGARKQAKQGIIHAVVGIVIVLAAVWLVALVISNAQGCGGIYANP

Secondary structure (DSSP, 8-state):
-HHHHHHHHHHHHHHHHHHHHHHTTHHHHHHHHHHHHHHHHHHHHHHHHHHHHHHHHHHHHHHHHHH-SS-HHHHHHHHHHHHHHHHHHHHHHHHHHHHHHHHHHSTTGGGGGS--

pLDDT: mean 78.1, std 13.66, range [34.94, 93.94]

Radius of gyration: 27.79 Å; chains: 1; bounding box: 48×39×85 Å